Protein AF-A0A954RVG2-F1 (afdb_monomer_lite)

Foldseek 3Di:
DCVVVVVVLLVVCPPDLLSLLVLLQVCLDPVNVVVNQVNLQSSLVRLVVDDPVSPPPVSCNLVSLLSSLVSCCVVPVVVLVPDPSSVVSSVSSLVSSVVVVPPSSVVVVVVNVVVD

pLDDT: mean 91.04, std 8.89, range [55.44, 98.31]

Structure (mmCIF, N/CA/C/O backbone):
data_AF-A0A954RVG2-F1
#
_entry.id   AF-A0A954RVG2-F1
#
loop_
_atom_site.group_PDB
_atom_site.id
_atom_site.type_symbol
_atom_site.label_atom_id
_atom_site.label_alt_id
_atom_site.label_comp_id
_atom_site.label_asym_id
_atom_site.label_entity_id
_atom_site.label_seq_id
_atom_site.pdbx_PDB_ins_code
_atom_site.Cartn_x
_atom_site.Cartn_y
_atom_site.Cartn_z
_atom_site.occupancy
_atom_site.B_iso_or_equiv
_atom_site.auth_seq_id
_atom_site.auth_comp_id
_atom_site.auth_asym_id
_atom_site.auth_atom_id
_atom_site.pdbx_PDB_model_num
ATOM 1 N N . ALA A 1 1 ? -14.070 16.514 -12.287 1.00 55.44 1 ALA A N 1
ATOM 2 C CA . ALA A 1 1 ? -14.332 15.166 -12.820 1.00 55.44 1 ALA A CA 1
ATOM 3 C C . ALA A 1 1 ? -13.028 14.671 -13.426 1.00 55.44 1 ALA A C 1
ATOM 5 O O . ALA A 1 1 ? -12.499 15.367 -14.277 1.00 55.44 1 ALA A O 1
ATOM 6 N N . MET A 1 2 ? -12.475 13.592 -12.869 1.00 57.03 2 MET A N 1
ATOM 7 C CA . MET A 1 2 ? -11.213 12.937 -13.271 1.00 57.03 2 MET A CA 1
ATOM 8 C C . MET A 1 2 ? -11.350 11.402 -13.274 1.00 57.03 2 MET A C 1
ATOM 10 O O . MET A 1 2 ? -10.384 10.676 -13.483 1.00 57.03 2 MET A O 1
ATOM 14 N N . LYS A 1 3 ? -12.536 10.888 -12.926 1.00 63.22 3 LYS A N 1
ATOM 15 C CA . LYS A 1 3 ? -12.742 9.472 -12.618 1.00 63.22 3 LYS A CA 1
ATOM 16 C C . LYS A 1 3 ? -12.713 8.577 -13.869 1.00 63.22 3 LYS A C 1
ATOM 18 O O . LYS A 1 3 ? -12.036 7.556 -13.810 1.00 63.22 3 LYS A O 1
ATOM 23 N N . PRO A 1 4 ? -13.355 8.945 -14.995 1.00 70.56 4 PRO A N 1
ATOM 24 C CA . PRO A 1 4 ? -13.220 8.185 -16.238 1.00 70.56 4 PRO A CA 1
ATOM 25 C C . PRO A 1 4 ? -11.771 8.121 -16.732 1.00 70.56 4 PRO A C 1
ATOM 27 O O . PRO A 1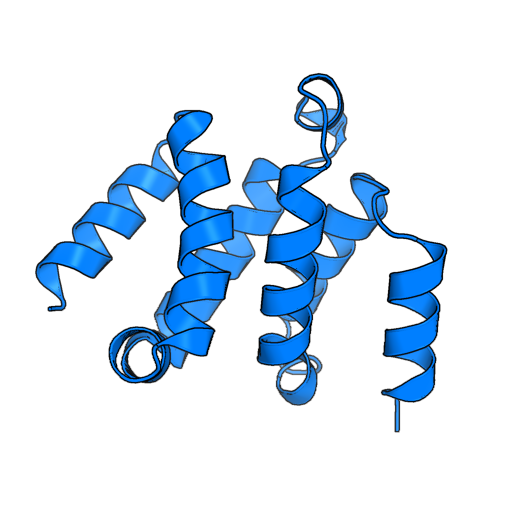 4 ? -11.282 7.049 -17.070 1.00 70.56 4 PRO A O 1
ATOM 30 N N . GLU A 1 5 ? -11.060 9.248 -16.685 1.00 70.06 5 GLU A N 1
ATOM 31 C CA . GLU A 1 5 ? -9.663 9.346 -17.110 1.00 70.06 5 GLU A CA 1
ATOM 32 C C . GLU A 1 5 ? -8.742 8.515 -16.203 1.00 70.06 5 GLU A C 1
ATOM 34 O O . GLU A 1 5 ? -7.792 7.891 -16.665 1.00 70.06 5 GLU A O 1
ATOM 39 N N . PHE A 1 6 ? -9.052 8.457 -14.907 1.00 69.25 6 PHE A N 1
ATOM 40 C CA . PHE A 1 6 ? -8.358 7.631 -13.920 1.00 69.25 6 PHE A CA 1
ATOM 41 C C . PHE A 1 6 ? -8.550 6.125 -14.167 1.00 69.25 6 PHE A C 1
ATOM 43 O O . PHE A 1 6 ? -7.588 5.352 -14.134 1.00 69.25 6 PH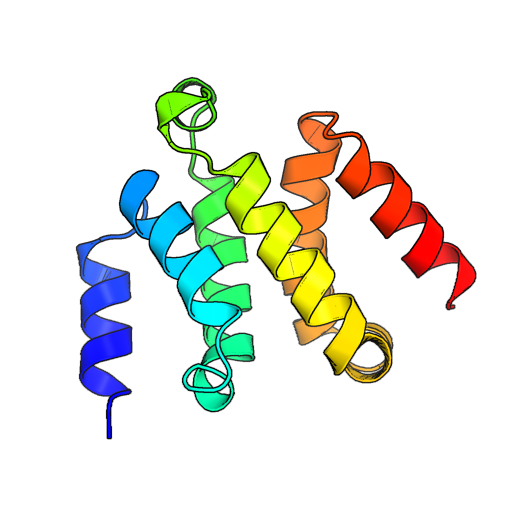E A O 1
ATOM 50 N N . GLU A 1 7 ? -9.780 5.689 -14.440 1.00 72.19 7 GLU A N 1
ATOM 51 C CA . GLU A 1 7 ? -10.078 4.287 -14.752 1.00 72.19 7 GLU A CA 1
ATOM 52 C C . GLU A 1 7 ? -9.452 3.848 -16.084 1.00 72.19 7 GLU A C 1
ATOM 54 O O . GLU A 1 7 ? -8.997 2.712 -16.211 1.00 72.19 7 GLU A O 1
ATOM 59 N N . GLU A 1 8 ? -9.417 4.730 -17.081 1.00 77.06 8 GLU A N 1
ATOM 60 C CA . GLU A 1 8 ? -8.816 4.453 -18.387 1.00 77.06 8 GLU A CA 1
ATOM 61 C C . GLU A 1 8 ? -7.285 4.394 -18.301 1.00 77.06 8 GLU A C 1
ATOM 63 O O . GLU A 1 8 ? -6.684 3.414 -18.742 1.00 77.06 8 GLU A O 1
ATOM 68 N N . TRP A 1 9 ? -6.663 5.344 -17.596 1.00 78.94 9 TRP A N 1
ATOM 69 C CA . TRP A 1 9 ? -5.220 5.345 -17.349 1.00 78.94 9 TRP A CA 1
ATOM 70 C C . TRP A 1 9 ? -4.762 4.077 -16.612 1.00 78.94 9 TRP A C 1
ATOM 72 O O . TRP A 1 9 ? -3.811 3.411 -17.016 1.00 78.94 9 TRP A O 1
ATOM 82 N N . THR A 1 10 ? -5.466 3.671 -15.551 1.00 75.75 10 THR A N 1
ATOM 83 C CA . THR A 1 10 ? -5.093 2.453 -14.806 1.00 75.75 10 THR A CA 1
ATOM 84 C C . THR A 1 10 ? -5.273 1.168 -15.617 1.00 75.75 10 THR A C 1
ATOM 86 O O . THR A 1 10 ? -4.579 0.190 -15.343 1.00 75.75 10 THR A O 1
ATOM 89 N N . LYS A 1 11 ? -6.171 1.136 -16.611 1.00 77.25 11 LYS A N 1
ATOM 90 C CA . LYS A 1 11 ? -6.299 0.002 -17.544 1.00 77.25 11 LYS A CA 1
ATOM 91 C C . LYS A 1 11 ? -5.163 -0.041 -18.559 1.00 77.25 11 LYS A C 1
ATOM 93 O O . LYS A 1 11 ? -4.726 -1.129 -18.911 1.00 77.25 11 LYS A O 1
ATOM 98 N N . GLU A 1 12 ? -4.721 1.117 -19.033 1.00 80.62 12 GLU A N 1
ATOM 99 C CA . GLU A 1 12 ? -3.699 1.219 -20.074 1.00 80.62 12 GLU A CA 1
ATOM 100 C C . GLU A 1 12 ? -2.291 0.931 -19.540 1.00 80.62 12 GLU A C 1
ATOM 102 O O . GLU A 1 12 ? -1.508 0.242 -20.192 1.00 80.62 12 GLU A O 1
ATOM 107 N N . PHE A 1 13 ? -1.967 1.422 -18.340 1.00 82.94 13 PHE A N 1
ATOM 108 C CA . PHE A 1 13 ? -0.588 1.425 -17.846 1.00 82.94 13 PHE A CA 1
ATOM 109 C C . PHE A 1 13 ? -0.275 0.345 -16.808 1.00 82.94 13 PHE A C 1
ATOM 111 O O . PHE A 1 13 ? 0.893 0.167 -16.461 1.00 82.94 13 PHE A O 1
ATOM 118 N N . PHE A 1 14 ? -1.258 -0.396 -16.293 1.00 84.50 14 PHE A N 1
ATOM 119 C CA . PHE A 1 14 ? -0.986 -1.505 -15.374 1.00 84.50 14 PHE A CA 1
ATOM 120 C C . PHE A 1 14 ? -0.920 -2.858 -16.093 1.00 84.50 14 PHE A C 1
ATOM 122 O O . PHE A 1 14 ? -1.730 -3.110 -16.982 1.00 84.50 14 PHE A O 1
ATOM 129 N N . PRO A 1 15 ? -0.016 -3.766 -15.676 1.00 81.94 15 PRO A N 1
ATOM 130 C CA . PRO A 1 15 ? 0.926 -3.657 -14.555 1.00 81.94 15 PRO A CA 1
ATOM 131 C C . PRO A 1 15 ? 2.339 -3.208 -14.995 1.00 81.94 15 PRO A C 1
ATOM 133 O O . PRO A 1 15 ? 3.283 -3.989 -14.940 1.00 81.94 15 PRO A O 1
ATOM 136 N N . HIS A 1 16 ? 2.536 -1.951 -15.412 1.00 89.44 16 HIS A N 1
ATOM 137 C CA . HIS A 1 16 ? 3.885 -1.404 -15.606 1.00 89.44 16 HIS A CA 1
ATOM 138 C C . HIS A 1 16 ? 4.460 -0.898 -14.266 1.00 89.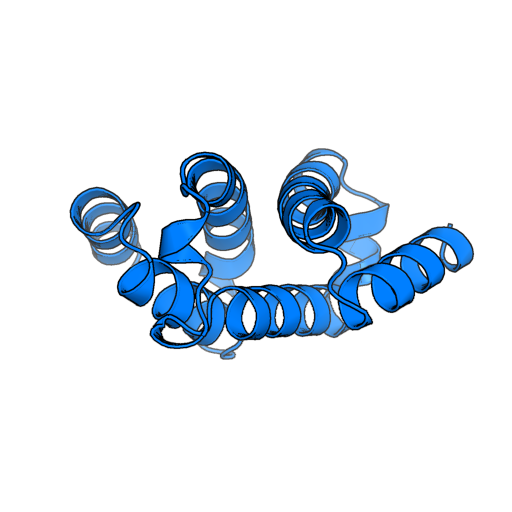44 16 HIS A C 1
ATOM 140 O O . HIS A 1 16 ? 3.785 -0.126 -13.571 1.00 89.44 16 HIS A O 1
ATOM 146 N N . PRO A 1 17 ? 5.695 -1.273 -13.880 1.00 88.94 17 PRO A N 1
ATOM 147 C CA . PRO A 1 17 ? 6.266 -0.935 -12.572 1.00 88.94 17 PRO A CA 1
ATOM 148 C C . PRO A 1 17 ? 6.456 0.576 -12.368 1.00 88.94 17 PRO A C 1
ATOM 150 O O . PRO A 1 17 ? 6.024 1.091 -11.342 1.00 88.94 17 PRO A O 1
ATOM 153 N N . ASP A 1 18 ? 6.984 1.314 -13.355 1.00 89.50 18 ASP A N 1
ATOM 154 C CA . ASP A 1 18 ? 7.112 2.783 -13.259 1.00 89.50 18 ASP A CA 1
ATOM 155 C C . ASP A 1 18 ? 5.764 3.473 -13.039 1.00 89.50 18 ASP A C 1
ATOM 157 O O . ASP A 1 18 ? 5.625 4.331 -12.166 1.00 89.50 18 ASP A O 1
ATOM 161 N N . ALA A 1 19 ? 4.752 3.083 -13.822 1.00 90.69 19 ALA A N 1
ATOM 162 C CA . ALA A 1 19 ? 3.414 3.646 -13.712 1.00 90.69 19 ALA A CA 1
ATOM 163 C C . ALA A 1 19 ? 2.822 3.344 -12.333 1.00 90.69 19 ALA A C 1
ATOM 165 O O . ALA A 1 19 ? 2.229 4.212 -11.701 1.00 90.69 19 ALA A O 1
ATOM 166 N N . THR A 1 20 ? 3.047 2.133 -11.832 1.00 92.81 20 THR A N 1
ATOM 167 C CA . THR A 1 20 ? 2.580 1.702 -10.515 1.00 92.81 20 THR A CA 1
ATOM 168 C C . THR A 1 20 ? 3.246 2.486 -9.385 1.00 92.81 20 THR A C 1
ATOM 170 O O . THR A 1 20 ? 2.552 2.969 -8.489 1.00 92.81 20 THR A O 1
ATOM 173 N N . SER A 1 21 ? 4.562 2.701 -9.451 1.00 94.06 21 SER A N 1
ATOM 174 C CA . SER A 1 21 ? 5.295 3.544 -8.499 1.00 94.06 21 SER A CA 1
ATOM 175 C C . SER A 1 21 ? 4.815 4.994 -8.517 1.00 94.06 21 SER A C 1
ATOM 177 O O . SER A 1 21 ? 4.543 5.577 -7.462 1.00 94.06 21 SER A O 1
ATOM 179 N N . ALA A 1 22 ? 4.674 5.580 -9.709 1.00 93.12 22 ALA A N 1
ATOM 180 C CA . ALA A 1 22 ? 4.185 6.945 -9.874 1.00 93.12 22 ALA A CA 1
ATOM 181 C C . ALA A 1 22 ? 2.763 7.095 -9.319 1.00 93.12 22 ALA A C 1
ATOM 183 O O . ALA A 1 22 ? 2.471 8.045 -8.589 1.00 93.12 22 ALA A O 1
ATOM 184 N N . PHE A 1 23 ? 1.900 6.120 -9.597 1.00 94.00 23 PHE A N 1
ATOM 185 C CA . PHE A 1 23 ? 0.530 6.093 -9.111 1.00 94.00 23 PHE A CA 1
ATOM 186 C C . PHE A 1 23 ? 0.452 5.963 -7.587 1.00 94.00 23 PHE A C 1
ATOM 188 O O . PHE A 1 23 ? -0.251 6.739 -6.942 1.00 94.00 23 PHE A O 1
ATOM 195 N N . ALA A 1 24 ? 1.225 5.055 -6.985 1.00 96.31 24 ALA A N 1
ATOM 196 C CA . ALA A 1 24 ? 1.294 4.927 -5.531 1.00 96.31 24 ALA A CA 1
ATOM 197 C C . ALA A 1 24 ? 1.744 6.239 -4.864 1.00 96.31 24 ALA A C 1
ATOM 199 O O . ALA A 1 24 ? 1.179 6.642 -3.848 1.00 96.31 24 ALA A O 1
ATOM 200 N N . CYS A 1 25 ? 2.697 6.956 -5.470 1.00 95.44 25 CYS A N 1
ATOM 201 C CA . CYS A 1 25 ? 3.100 8.283 -5.005 1.00 95.44 25 CYS A CA 1
ATOM 202 C C . CYS A 1 25 ? 1.981 9.322 -5.158 1.00 95.44 25 CYS A C 1
ATOM 204 O O . CYS A 1 25 ? 1.736 10.084 -4.221 1.00 95.44 25 CYS A O 1
ATOM 206 N N . PHE A 1 26 ? 1.292 9.350 -6.302 1.00 94.25 26 PHE A N 1
ATOM 207 C CA . PHE A 1 26 ? 0.171 10.257 -6.562 1.00 94.25 26 PHE A CA 1
ATOM 208 C C . PHE A 1 26 ? -0.944 10.118 -5.515 1.00 94.25 26 PHE A C 1
ATOM 210 O O . PHE A 1 26 ? -1.441 11.127 -5.017 1.00 94.25 26 PHE A O 1
ATOM 217 N N . LEU A 1 27 ? -1.274 8.891 -5.101 1.00 95.94 27 LEU A N 1
ATOM 218 C CA . LEU A 1 27 ? -2.306 8.635 -4.087 1.00 95.94 27 LEU A CA 1
ATOM 219 C C . LEU A 1 27 ? -1.994 9.234 -2.702 1.00 95.94 27 LEU A C 1
ATOM 221 O O . LEU A 1 27 ? -2.890 9.335 -1.869 1.00 95.94 27 LEU A O 1
ATOM 225 N N . THR A 1 28 ? -0.751 9.656 -2.443 1.00 96.69 28 THR A N 1
ATOM 226 C CA . THR A 1 28 ? -0.374 10.333 -1.185 1.00 96.69 28 THR A CA 1
ATOM 227 C C . THR A 1 28 ? -0.653 11.838 -1.181 1.00 96.69 28 THR A C 1
ATOM 229 O O . THR A 1 28 ? -0.491 12.492 -0.149 1.00 96.69 28 THR A O 1
ATOM 232 N N . TYR A 1 29 ? -1.069 12.414 -2.313 1.00 94.81 29 TYR A N 1
ATOM 233 C CA . TYR A 1 29 ? -1.383 13.838 -2.410 1.00 94.81 29 TYR A CA 1
ATOM 234 C C . TYR A 1 29 ? -2.835 14.125 -2.002 1.00 94.81 29 TYR A C 1
ATOM 236 O O . TYR A 1 29 ? -3.729 13.349 -2.337 1.00 94.81 29 TYR A O 1
ATOM 244 N N . PRO A 1 30 ? -3.119 15.283 -1.368 1.00 90.50 30 PRO A N 1
ATOM 245 C CA . PRO A 1 30 ? -4.481 15.653 -0.968 1.00 90.50 30 PRO A CA 1
ATOM 246 C C . PRO A 1 30 ? -5.498 15.645 -2.116 1.00 90.50 30 PRO A C 1
ATOM 248 O O . PRO A 1 30 ? -6.660 15.312 -1.911 1.00 90.50 30 PRO A O 1
ATOM 251 N N . SER A 1 31 ? -5.063 15.968 -3.337 1.00 90.19 31 SER A N 1
ATOM 252 C CA . SER A 1 31 ? -5.910 15.950 -4.536 1.00 90.19 31 SER A CA 1
ATOM 253 C C . SER A 1 31 ? -6.391 14.551 -4.934 1.00 90.19 31 SER A C 1
ATOM 255 O O . SER A 1 31 ? -7.316 14.439 -5.729 1.00 90.19 31 SER A O 1
ATOM 257 N N . ALA A 1 32 ? -5.770 13.491 -4.413 1.00 91.00 32 ALA A N 1
ATOM 258 C CA . ALA A 1 32 ? -6.111 12.105 -4.710 1.00 91.00 32 ALA A CA 1
ATOM 259 C C . ALA A 1 32 ? -7.011 11.459 -3.639 1.00 91.00 32 ALA A C 1
ATOM 261 O O . ALA A 1 32 ? -7.251 10.254 -3.699 1.00 91.00 32 ALA A O 1
ATOM 262 N N . VAL A 1 33 ? -7.517 12.229 -2.664 1.00 90.88 33 VAL A N 1
ATOM 263 C CA . VAL A 1 33 ? -8.281 11.696 -1.520 1.00 90.88 33 VAL A CA 1
ATOM 264 C C . VAL A 1 33 ? -9.475 10.836 -1.948 1.00 90.88 33 VAL A C 1
ATOM 266 O O . VAL A 1 33 ? -9.656 9.736 -1.424 1.00 90.88 33 VAL A O 1
ATOM 269 N N . ASP A 1 34 ? -10.212 11.275 -2.970 1.00 90.69 34 ASP A N 1
ATOM 270 C CA . ASP A 1 34 ? -11.389 10.571 -3.496 1.00 90.69 34 ASP A CA 1
ATOM 271 C C . ASP A 1 34 ? -11.028 9.268 -4.229 1.00 90.69 34 ASP A C 1
ATOM 273 O O . ASP A 1 34 ? -11.871 8.391 -4.409 1.00 90.69 34 ASP A O 1
ATOM 277 N N . HIS A 1 35 ? -9.762 9.117 -4.623 1.00 91.81 35 HIS A N 1
ATOM 278 C CA . HIS A 1 35 ? -9.243 7.977 -5.374 1.00 91.81 35 HIS A CA 1
ATOM 279 C C . HIS A 1 35 ? -8.467 6.984 -4.506 1.00 91.81 35 HIS A C 1
ATOM 281 O O . HIS A 1 35 ? -8.144 5.892 -4.967 1.00 91.81 35 HIS A O 1
ATOM 287 N N . LEU A 1 36 ? -8.170 7.323 -3.248 1.00 95.25 36 LEU A N 1
ATOM 288 C CA . LEU A 1 36 ? -7.268 6.539 -2.407 1.00 95.25 36 LEU A CA 1
ATOM 289 C C . LEU A 1 36 ? -7.754 5.099 -2.189 1.00 95.25 36 LEU A C 1
ATOM 291 O O . LEU A 1 36 ? -6.966 4.164 -2.305 1.00 95.25 36 LEU A O 1
ATOM 295 N N . ARG A 1 37 ? -9.048 4.895 -1.903 1.00 95.69 37 ARG A N 1
ATOM 296 C CA . ARG A 1 37 ? -9.585 3.543 -1.647 1.00 95.69 37 ARG A CA 1
ATOM 297 C C . ARG A 1 37 ? -9.514 2.654 -2.883 1.00 95.69 37 ARG A C 1
ATOM 299 O O . ARG A 1 37 ? -9.011 1.537 -2.802 1.00 95.69 37 ARG A O 1
ATOM 306 N N . GLU A 1 38 ? -10.006 3.169 -4.002 1.00 94.12 38 GLU A N 1
ATOM 307 C CA . GLU A 1 38 ? -10.014 2.470 -5.287 1.00 94.12 38 GLU A CA 1
ATOM 308 C C . GLU A 1 38 ? -8.583 2.212 -5.776 1.00 94.12 38 GLU A C 1
ATOM 310 O O . GLU A 1 38 ? -8.245 1.104 -6.186 1.00 94.12 38 GLU A O 1
ATOM 315 N N . GLY A 1 39 ? -7.701 3.200 -5.627 1.00 94.25 39 GLY A N 1
ATOM 316 C CA . GLY A 1 39 ? -6.292 3.088 -5.976 1.00 94.25 39 GLY A CA 1
ATOM 317 C C . GLY A 1 39 ? -5.554 2.028 -5.156 1.00 94.25 39 GLY A C 1
ATOM 318 O O . GLY A 1 39 ? -4.835 1.218 -5.732 1.00 94.25 39 GLY A O 1
ATOM 319 N N . VAL A 1 40 ? -5.762 1.964 -3.835 1.00 96.75 40 VAL A N 1
ATOM 320 C CA . VAL A 1 40 ? -5.167 0.917 -2.978 1.00 96.75 40 VAL A CA 1
ATOM 321 C C . VAL A 1 40 ? -5.689 -0.473 -3.350 1.00 96.75 40 VAL A C 1
ATOM 323 O O . VAL A 1 40 ? -4.912 -1.426 -3.376 1.00 96.75 40 VAL A O 1
ATOM 326 N N . GLN A 1 41 ? -6.977 -0.608 -3.678 1.00 95.69 41 GLN A N 1
ATOM 327 C CA . GLN A 1 41 ? -7.529 -1.874 -4.173 1.00 95.69 41 GLN A CA 1
ATOM 328 C C . GLN A 1 41 ? -6.862 -2.295 -5.483 1.00 95.69 41 GLN A C 1
ATOM 330 O O . GLN A 1 41 ? -6.379 -3.421 -5.585 1.00 95.69 41 GLN A O 1
ATOM 335 N N . LYS A 1 42 ? -6.752 -1.374 -6.444 1.00 93.44 42 LYS A N 1
ATOM 336 C CA . LYS A 1 42 ? -6.108 -1.646 -7.729 1.00 93.44 42 LYS A CA 1
ATOM 337 C C . LYS A 1 42 ? -4.639 -2.025 -7.562 1.00 93.44 42 LYS A C 1
ATOM 339 O O . LYS A 1 42 ? -4.180 -2.985 -8.173 1.00 93.44 42 LYS A O 1
ATOM 344 N N . LEU A 1 43 ? -3.918 -1.311 -6.699 1.00 95.38 43 LEU A N 1
ATOM 345 C CA . LEU A 1 43 ? -2.526 -1.605 -6.370 1.00 95.38 43 LEU A CA 1
ATOM 346 C C . LEU A 1 43 ? -2.372 -3.007 -5.775 1.00 95.38 43 LEU A C 1
ATOM 348 O O . LEU A 1 43 ? -1.505 -3.751 -6.215 1.00 95.38 43 LEU A O 1
ATOM 352 N N . ALA A 1 44 ? -3.250 -3.406 -4.854 1.00 95.50 44 ALA A N 1
ATOM 353 C CA . ALA A 1 44 ? -3.231 -4.747 -4.276 1.00 95.50 44 ALA A CA 1
ATOM 354 C C . ALA A 1 44 ? -3.430 -5.865 -5.319 1.00 95.50 44 ALA A C 1
ATOM 356 O O . ALA A 1 44 ? -2.870 -6.951 -5.169 1.00 95.50 44 ALA A O 1
ATOM 357 N N . GLU A 1 45 ? -4.217 -5.618 -6.370 1.00 92.44 45 GLU A N 1
ATOM 358 C CA . GLU A 1 45 ? -4.407 -6.568 -7.473 1.00 92.44 45 GLU A CA 1
ATOM 359 C C . GLU A 1 45 ? -3.148 -6.696 -8.340 1.00 92.44 45 GLU A C 1
ATOM 361 O O . GLU A 1 45 ? -2.753 -7.806 -8.708 1.00 92.44 45 GLU A O 1
ATOM 366 N N . VAL A 1 46 ? -2.507 -5.572 -8.670 1.00 91.88 46 VAL A N 1
ATOM 367 C CA . VAL A 1 46 ? -1.392 -5.544 -9.630 1.00 91.88 46 VAL A CA 1
ATOM 368 C C . VAL A 1 46 ? -0.047 -5.886 -9.001 1.00 91.88 46 VAL A C 1
ATOM 370 O O . VAL A 1 46 ? 0.782 -6.488 -9.675 1.00 91.88 46 VAL A O 1
ATOM 373 N N . THR A 1 47 ? 0.177 -5.600 -7.711 1.00 89.94 47 THR A N 1
ATOM 374 C CA . THR A 1 47 ? 1.463 -5.909 -7.053 1.00 89.94 47 THR A CA 1
ATOM 375 C C . THR A 1 47 ? 1.774 -7.400 -7.040 1.00 89.94 47 THR A C 1
ATOM 377 O O . THR A 1 47 ? 2.939 -7.783 -7.061 1.00 89.94 47 THR A O 1
ATOM 380 N N . SER A 1 48 ? 0.740 -8.245 -7.048 1.00 85.19 48 SER A N 1
ATOM 381 C CA . SER A 1 48 ? 0.881 -9.703 -7.129 1.00 85.19 48 SER A CA 1
ATOM 382 C C . SER A 1 48 ? 1.336 -10.218 -8.502 1.00 85.19 48 SER A C 1
ATOM 384 O O . SER A 1 48 ? 1.740 -11.372 -8.611 1.00 85.19 48 SER A O 1
ATOM 386 N N . GLN A 1 49 ? 1.275 -9.380 -9.540 1.00 89.69 49 GLN A N 1
ATOM 387 C CA . GLN A 1 49 ? 1.607 -9.741 -10.922 1.00 89.69 49 GLN A CA 1
ATOM 388 C C . GLN A 1 49 ? 3.062 -9.413 -11.279 1.00 89.69 49 GLN A C 1
ATOM 390 O O . GLN A 1 49 ? 3.544 -9.820 -12.333 1.00 89.69 49 GLN A O 1
ATOM 395 N N . PHE A 1 50 ? 3.773 -8.680 -10.419 1.00 90.56 50 PHE A N 1
ATOM 396 C CA . PHE A 1 50 ? 5.163 -8.322 -10.662 1.00 90.56 50 PHE A CA 1
ATOM 397 C C . PHE A 1 50 ? 6.114 -9.486 -10.409 1.00 90.56 50 PHE A C 1
ATOM 399 O O . PHE A 1 50 ? 6.203 -10.014 -9.303 1.00 90.56 50 PHE A O 1
ATOM 406 N N . GLU A 1 51 ? 6.911 -9.801 -11.422 1.00 90.56 51 GLU A N 1
ATOM 407 C CA . GLU A 1 51 ? 8.101 -10.644 -11.295 1.00 90.56 51 GLU A CA 1
ATOM 408 C C . GLU A 1 51 ? 9.231 -9.929 -10.536 1.00 90.56 51 GLU A C 1
ATOM 410 O O . GLU A 1 51 ? 9.308 -8.699 -10.538 1.00 90.56 51 GLU A O 1
ATOM 415 N N . ASP A 1 52 ? 10.170 -10.688 -9.965 1.00 89.44 52 ASP A N 1
ATOM 416 C CA . ASP A 1 52 ? 11.267 -10.172 -9.129 1.00 89.44 52 ASP A CA 1
ATOM 417 C C . ASP A 1 52 ? 12.093 -9.047 -9.766 1.00 89.44 52 ASP A C 1
ATOM 419 O O . ASP A 1 52 ? 12.567 -8.150 -9.067 1.00 89.44 52 ASP A O 1
ATOM 423 N N . TRP A 1 53 ? 12.281 -9.063 -11.089 1.00 88.00 53 TRP A N 1
ATOM 424 C CA . TRP A 1 53 ? 13.075 -8.041 -11.772 1.00 88.00 53 TRP A CA 1
ATOM 425 C C . TRP A 1 53 ? 12.407 -6.660 -11.773 1.00 88.00 53 TRP A C 1
ATOM 427 O O . TRP A 1 53 ? 13.126 -5.660 -11.785 1.00 88.00 53 TRP A O 1
ATOM 437 N N . HIS A 1 54 ? 11.073 -6.593 -11.697 1.00 90.25 54 HIS A N 1
ATOM 438 C CA . HIS A 1 54 ? 10.325 -5.337 -11.589 1.00 90.25 54 HIS A CA 1
ATOM 439 C C . HIS A 1 54 ? 10.559 -4.633 -10.252 1.00 90.25 54 HIS A C 1
ATOM 441 O O . HIS A 1 54 ? 10.338 -3.435 -10.131 1.00 90.25 54 HIS A O 1
ATOM 447 N N . TRP A 1 55 ? 11.004 -5.363 -9.236 1.00 89.88 55 TRP A N 1
ATOM 448 C CA . TRP A 1 55 ? 11.237 -4.819 -7.904 1.00 89.88 55 TRP A CA 1
ATOM 449 C C . TRP A 1 55 ? 12.659 -4.312 -7.684 1.00 89.88 55 TRP A C 1
ATOM 451 O O . TRP A 1 55 ? 12.983 -3.841 -6.598 1.00 89.88 55 TRP A O 1
ATOM 461 N N . ARG A 1 56 ? 13.525 -4.421 -8.693 1.00 85.12 56 ARG A N 1
ATOM 462 C CA . ARG A 1 56 ? 14.874 -3.861 -8.628 1.00 85.12 56 ARG A CA 1
ATOM 463 C C . ARG A 1 56 ? 14.801 -2.335 -8.522 1.00 85.12 56 ARG A C 1
ATOM 465 O O . ARG A 1 56 ? 13.895 -1.705 -9.067 1.00 85.12 56 ARG A O 1
ATOM 472 N N . ASP A 1 57 ? 15.809 -1.754 -7.878 1.00 75.00 57 ASP A N 1
ATOM 473 C CA . ASP A 1 57 ? 15.827 -0.365 -7.394 1.00 75.00 57 ASP A CA 1
ATOM 474 C C . ASP A 1 57 ? 15.426 0.708 -8.416 1.00 75.00 57 ASP A C 1
ATOM 476 O O . ASP A 1 57 ? 14.882 1.745 -8.047 1.00 75.00 57 ASP A O 1
ATOM 480 N N . PHE A 1 58 ? 15.645 0.468 -9.708 1.00 79.56 58 PHE A N 1
ATOM 481 C CA . PHE A 1 58 ? 15.372 1.451 -10.753 1.00 79.56 58 PHE A CA 1
ATOM 482 C C . PHE A 1 58 ? 13.895 1.857 -10.870 1.00 79.56 58 PHE A C 1
ATOM 484 O O . PHE A 1 58 ? 13.619 2.977 -11.292 1.00 79.56 58 PHE A O 1
ATOM 491 N N . TYR A 1 59 ? 12.963 1.005 -10.433 1.00 80.81 59 TYR A N 1
ATOM 492 C CA . TYR A 1 59 ? 11.530 1.303 -10.456 1.00 80.81 59 TYR A CA 1
ATOM 493 C C . TYR A 1 59 ? 10.987 1.907 -9.154 1.00 80.81 59 TYR A C 1
ATOM 495 O O . TYR A 1 59 ? 9.850 2.372 -9.129 1.00 80.81 59 TYR A O 1
ATOM 503 N N . ASN A 1 60 ? 11.760 1.914 -8.061 1.00 88.00 60 ASN A N 1
ATOM 504 C CA . ASN A 1 60 ? 11.358 2.454 -6.751 1.00 88.00 60 ASN A CA 1
ATOM 505 C C . ASN A 1 60 ? 10.018 1.918 -6.184 1.00 88.00 60 ASN A C 1
ATOM 507 O O . ASN A 1 60 ? 9.382 2.596 -5.370 1.00 88.00 60 ASN A O 1
ATOM 511 N N . LEU A 1 61 ? 9.583 0.712 -6.577 1.00 92.69 61 LEU A N 1
ATOM 512 C CA . LEU A 1 61 ? 8.289 0.139 -6.166 1.00 92.69 61 LEU A CA 1
ATOM 513 C C . LEU A 1 61 ? 8.162 -0.001 -4.647 1.00 92.69 61 LEU A C 1
ATOM 515 O O . LEU A 1 61 ? 7.163 0.422 -4.068 1.00 92.69 61 LEU A O 1
ATOM 519 N N . GLU A 1 62 ? 9.180 -0.565 -3.992 1.00 94.44 62 GLU A N 1
ATOM 520 C CA . GLU A 1 62 ? 9.161 -0.794 -2.542 1.00 94.44 62 GLU A CA 1
ATOM 521 C C . GLU A 1 62 ? 9.007 0.523 -1.777 1.00 94.44 62 GLU A C 1
ATOM 523 O O . GLU A 1 62 ? 8.162 0.641 -0.887 1.00 94.44 62 GLU A O 1
ATOM 528 N N . TYR A 1 63 ? 9.764 1.543 -2.189 1.00 94.44 63 TYR A N 1
ATOM 529 C CA . TYR A 1 63 ? 9.687 2.880 -1.615 1.00 94.44 63 TYR A CA 1
ATOM 530 C C . TYR A 1 63 ? 8.302 3.508 -1.818 1.00 94.44 63 TYR A C 1
ATOM 532 O O . TYR A 1 63 ? 7.698 3.993 -0.858 1.00 94.44 63 TYR A O 1
ATOM 540 N N . ALA A 1 64 ? 7.781 3.490 -3.048 1.00 96.25 64 ALA A N 1
ATOM 541 C CA . ALA A 1 64 ? 6.505 4.116 -3.379 1.00 96.25 64 ALA A CA 1
ATOM 542 C C . ALA A 1 64 ? 5.330 3.459 -2.636 1.00 96.25 64 ALA A C 1
ATOM 544 O O . ALA A 1 64 ? 4.485 4.156 -2.066 1.00 96.25 64 ALA A O 1
ATOM 54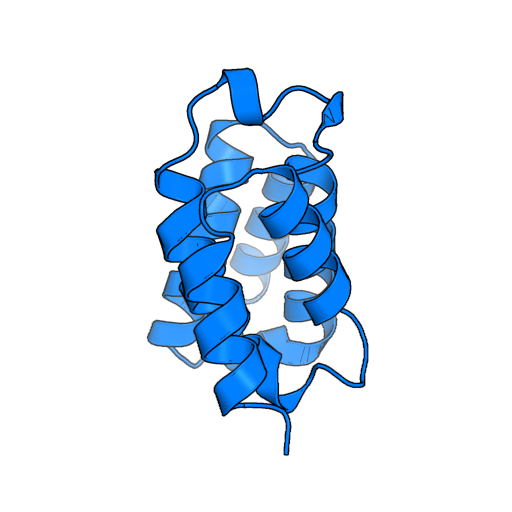5 N N . LEU A 1 65 ? 5.305 2.125 -2.579 1.00 97.00 65 LEU A N 1
ATOM 546 C CA . LEU A 1 65 ? 4.266 1.373 -1.877 1.00 97.00 65 LEU A CA 1
ATOM 547 C C . LEU A 1 65 ? 4.369 1.543 -0.359 1.00 97.00 65 LEU A C 1
ATOM 549 O O . LEU A 1 65 ? 3.347 1.779 0.285 1.00 97.00 65 LEU A O 1
ATOM 553 N N . MET A 1 66 ? 5.573 1.514 0.229 1.00 97.31 66 MET A N 1
ATOM 554 C CA . MET A 1 66 ? 5.716 1.795 1.664 1.00 97.31 66 MET A CA 1
ATOM 555 C C . MET A 1 66 ? 5.297 3.219 2.019 1.00 97.31 66 MET A C 1
ATOM 557 O O . MET A 1 66 ? 4.636 3.420 3.039 1.00 97.31 66 MET A O 1
ATOM 561 N N . LYS A 1 67 ? 5.635 4.207 1.182 1.00 97.44 67 LYS A N 1
ATOM 562 C CA . LYS A 1 67 ? 5.197 5.593 1.377 1.00 97.44 67 LYS A CA 1
ATOM 563 C C . LYS A 1 67 ? 3.670 5.693 1.379 1.00 97.44 67 LYS A C 1
ATOM 565 O O . LYS A 1 67 ? 3.111 6.344 2.262 1.00 97.44 67 LYS A O 1
ATOM 570 N N . LEU A 1 68 ? 3.003 5.017 0.442 1.00 98.31 68 LEU A N 1
ATOM 571 C CA . LEU A 1 68 ? 1.544 4.950 0.386 1.00 98.31 68 LEU A CA 1
ATOM 572 C C . LEU A 1 68 ? 0.946 4.299 1.638 1.00 98.31 68 LEU A C 1
ATOM 574 O O . LEU A 1 68 ? 0.055 4.882 2.250 1.00 98.31 68 LEU A O 1
ATOM 578 N N . LEU A 1 69 ? 1.438 3.126 2.047 1.00 98.25 69 LEU A N 1
ATOM 579 C CA . LEU A 1 69 ? 0.917 2.434 3.230 1.00 98.25 69 LEU A CA 1
ATOM 580 C C . LEU A 1 69 ? 1.142 3.237 4.515 1.00 98.25 69 LEU A C 1
ATOM 582 O O . LEU A 1 69 ? 0.254 3.297 5.364 1.00 98.25 69 LEU A O 1
ATOM 586 N N . GLY A 1 70 ? 2.300 3.885 4.651 1.00 98.00 70 GLY A N 1
ATOM 587 C CA . GLY A 1 70 ? 2.592 4.772 5.773 1.00 98.00 70 GLY A CA 1
ATOM 588 C C . GLY A 1 70 ? 1.633 5.961 5.829 1.00 98.00 70 GLY A C 1
ATOM 589 O O . GLY A 1 70 ? 1.056 6.234 6.884 1.00 98.00 70 GLY A O 1
ATOM 590 N N . TYR A 1 71 ? 1.414 6.620 4.687 1.00 98.00 71 TYR A N 1
ATOM 591 C CA . TYR A 1 71 ? 0.448 7.711 4.558 1.00 98.00 71 TYR A CA 1
ATOM 592 C C . TYR A 1 71 ? -0.972 7.251 4.901 1.00 98.00 71 TYR A C 1
ATOM 594 O O . TYR A 1 71 ? -1.660 7.891 5.700 1.00 98.00 71 TYR A O 1
ATOM 602 N N . ASP A 1 72 ? -1.410 6.127 4.335 1.00 97.81 72 ASP A N 1
ATOM 603 C CA . ASP A 1 72 ? -2.763 5.630 4.534 1.00 97.81 72 ASP A CA 1
ATOM 604 C C . ASP A 1 72 ? -3.004 5.219 5.993 1.00 97.81 72 ASP A C 1
ATOM 606 O O . ASP A 1 72 ? -3.994 5.610 6.608 1.00 97.81 72 ASP A O 1
ATOM 610 N N . TRP A 1 73 ? -2.044 4.523 6.604 1.00 97.69 73 TRP A N 1
ATOM 611 C CA . TRP A 1 73 ? -2.114 4.174 8.018 1.00 97.69 73 TRP A CA 1
ATOM 612 C C . TRP A 1 73 ? -2.179 5.410 8.920 1.00 97.69 73 TRP A C 1
ATOM 614 O O . TRP A 1 73 ? -2.999 5.468 9.838 1.00 97.69 73 TRP A O 1
ATOM 624 N N . GLN A 1 74 ? -1.343 6.418 8.661 1.00 96.75 74 GLN A N 1
ATOM 625 C CA . GLN A 1 74 ? -1.311 7.640 9.463 1.00 96.75 74 GLN A CA 1
ATOM 626 C C . GLN A 1 74 ? -2.652 8.384 9.448 1.00 96.75 74 GLN A C 1
ATOM 628 O O . GLN A 1 74 ? -3.060 8.901 10.486 1.00 96.75 74 GLN A O 1
ATOM 633 N N . ASN A 1 75 ? -3.333 8.425 8.302 1.00 96.38 75 ASN A N 1
ATOM 634 C CA . ASN A 1 75 ? -4.549 9.221 8.131 1.00 96.38 75 ASN A CA 1
ATOM 635 C C . ASN A 1 75 ? -5.844 8.411 8.318 1.00 96.38 75 ASN A C 1
ATOM 637 O O . ASN A 1 75 ? -6.865 8.981 8.686 1.00 96.38 75 ASN A O 1
ATOM 641 N N . ASN A 1 76 ? -5.817 7.092 8.092 1.00 96.62 76 ASN A N 1
ATOM 642 C CA . ASN A 1 76 ? -7.018 6.251 8.013 1.00 96.62 76 ASN A CA 1
ATOM 643 C C . ASN A 1 76 ? -6.914 4.934 8.806 1.00 96.62 76 ASN A C 1
ATOM 645 O O . ASN A 1 76 ? -7.699 4.017 8.562 1.00 96.62 76 ASN A O 1
ATOM 649 N N . SER A 1 77 ? -5.990 4.810 9.768 1.00 96.75 77 SER A N 1
ATOM 650 C CA . SER A 1 77 ? -5.830 3.595 10.598 1.00 96.75 77 SER A CA 1
ATOM 651 C C . SER A 1 77 ? -7.143 3.068 11.188 1.00 96.75 77 SER A C 1
ATOM 653 O O . SER A 1 77 ? -7.414 1.874 11.080 1.00 96.75 77 SER A O 1
ATOM 655 N N . SER A 1 78 ? -8.007 3.931 11.731 1.00 96.69 78 SER A N 1
ATOM 656 C CA . SER A 1 78 ? -9.315 3.522 12.271 1.00 96.69 78 SER A CA 1
ATOM 657 C C . SER A 1 78 ? -10.212 2.859 11.223 1.00 96.69 78 SER A C 1
ATOM 659 O O . SER A 1 78 ? -10.874 1.860 11.511 1.00 96.69 78 SER A O 1
ATOM 661 N N . LEU A 1 79 ? -10.220 3.377 9.991 1.00 96.75 79 LEU A N 1
ATOM 662 C CA . LEU A 1 79 ? -10.966 2.785 8.880 1.00 96.75 79 LEU A CA 1
ATOM 663 C C . LEU A 1 79 ? -10.347 1.445 8.463 1.00 96.75 79 LEU A C 1
ATOM 665 O O . LEU A 1 79 ? -11.062 0.463 8.300 1.00 96.75 79 LEU A O 1
ATOM 669 N N . ILE A 1 80 ? -9.017 1.378 8.362 1.00 97.44 80 ILE A N 1
ATOM 670 C CA . ILE A 1 80 ? -8.283 0.144 8.035 1.00 97.44 80 ILE A CA 1
ATOM 671 C C . ILE A 1 80 ? -8.550 -0.947 9.086 1.00 97.44 80 ILE A C 1
ATOM 673 O O . ILE A 1 80 ? -8.646 -2.130 8.762 1.00 97.44 80 ILE A O 1
ATOM 677 N N . LEU A 1 81 ? -8.680 -0.583 10.360 1.00 96.06 81 LEU A N 1
ATOM 678 C CA . LEU A 1 81 ? -8.965 -1.537 11.430 1.00 96.06 81 LEU A CA 1
ATOM 679 C C . LEU A 1 81 ? -10.437 -1.962 11.472 1.00 96.06 81 LEU A C 1
ATOM 681 O O . LEU A 1 81 ? -10.715 -3.122 11.772 1.00 96.06 81 LEU A O 1
ATOM 685 N N . SER A 1 82 ? -11.375 -1.073 11.146 1.00 96.69 82 SER A N 1
ATOM 686 C CA . SER A 1 82 ? -12.811 -1.370 11.234 1.00 96.69 82 SER A CA 1
ATOM 687 C C . SER A 1 82 ? -13.372 -2.055 9.984 1.00 96.69 82 SER A C 1
ATOM 689 O O . SER A 1 82 ? -14.179 -2.974 10.113 1.00 96.69 82 SER A O 1
ATOM 691 N N . ASP A 1 83 ? -12.907 -1.698 8.785 1.00 97.81 83 ASP A N 1
ATOM 692 C CA . ASP A 1 83 ? -13.433 -2.221 7.521 1.00 97.81 83 ASP A CA 1
ATOM 693 C C . ASP A 1 83 ? -12.596 -3.393 6.980 1.00 97.81 83 ASP A C 1
ATOM 695 O O . ASP A 1 83 ? -11.387 -3.293 6.756 1.00 97.81 83 ASP A O 1
ATOM 699 N N . ALA A 1 84 ? -13.245 -4.539 6.752 1.00 96.56 84 ALA A N 1
ATOM 700 C CA . ALA A 1 84 ? -12.571 -5.758 6.311 1.00 96.56 84 ALA A CA 1
ATOM 701 C C . ALA A 1 84 ? -12.040 -5.686 4.869 1.00 96.56 84 ALA A C 1
ATOM 703 O O . ALA A 1 84 ? -10.983 -6.256 4.586 1.00 96.56 84 ALA A O 1
ATOM 704 N N . ALA A 1 85 ? -12.744 -5.005 3.963 1.00 96.62 85 ALA A N 1
ATOM 705 C CA . ALA A 1 85 ? -12.339 -4.877 2.567 1.00 96.62 85 ALA A CA 1
ATOM 706 C C . ALA A 1 85 ? -11.146 -3.923 2.435 1.00 96.62 85 ALA A C 1
ATOM 708 O O . ALA A 1 85 ? -10.158 -4.261 1.778 1.00 96.62 85 ALA A O 1
ATOM 709 N N . VAL A 1 86 ? -11.192 -2.782 3.132 1.00 97.50 86 VAL A N 1
ATOM 710 C CA . VAL A 1 86 ? -10.072 -1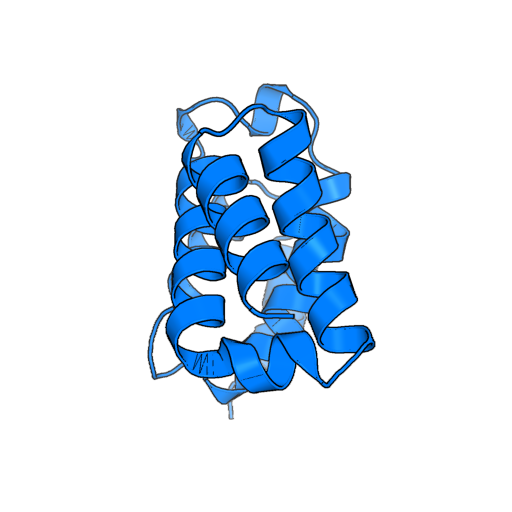.831 3.205 1.00 97.50 86 VAL A CA 1
ATOM 711 C C . VAL A 1 86 ? -8.846 -2.508 3.810 1.00 97.50 86 VAL A C 1
ATOM 713 O O . VAL A 1 86 ? -7.762 -2.467 3.224 1.00 97.50 86 VAL A O 1
ATOM 716 N N . ARG A 1 87 ? -9.021 -3.209 4.938 1.00 97.44 87 ARG A N 1
ATOM 717 C CA . ARG A 1 87 ? -7.932 -3.950 5.582 1.00 97.44 87 ARG A CA 1
ATOM 718 C C . ARG A 1 87 ? -7.302 -4.974 4.657 1.00 97.44 87 ARG A C 1
ATOM 720 O O . ARG A 1 87 ? -6.082 -5.115 4.662 1.00 97.44 87 ARG A O 1
ATOM 727 N N . ARG A 1 88 ? -8.116 -5.713 3.901 1.00 97.31 88 ARG A N 1
ATOM 728 C CA . ARG A 1 88 ? -7.644 -6.759 2.990 1.00 97.31 88 ARG A CA 1
ATOM 729 C C . ARG A 1 88 ? -6.752 -6.178 1.898 1.00 97.31 88 ARG A C 1
ATOM 731 O O . ARG A 1 88 ? -5.657 -6.696 1.715 1.00 97.31 88 ARG A O 1
ATOM 738 N N . ALA A 1 89 ? -7.186 -5.114 1.220 1.00 97.62 89 ALA A N 1
ATOM 739 C CA . ALA A 1 89 ? -6.392 -4.473 0.170 1.00 97.62 89 ALA A CA 1
ATOM 740 C C . ALA A 1 89 ? -5.057 -3.942 0.717 1.00 97.62 89 ALA A C 1
ATOM 742 O O . ALA A 1 89 ? -3.995 -4.281 0.200 1.00 97.62 89 ALA A O 1
ATOM 743 N N . PHE A 1 90 ? -5.101 -3.213 1.837 1.00 98.19 90 PHE A N 1
ATOM 744 C CA . PHE A 1 90 ? -3.903 -2.729 2.526 1.00 98.19 90 PHE A CA 1
ATOM 745 C C . PHE A 1 90 ? -2.945 -3.876 2.891 1.00 98.19 90 PHE A C 1
ATOM 747 O O . PHE A 1 90 ? -1.744 -3.816 2.637 1.00 98.19 90 PHE A O 1
ATOM 754 N N . SER A 1 91 ? -3.489 -4.951 3.469 1.00 97.44 91 SER A N 1
ATOM 755 C CA . SER A 1 91 ? -2.704 -6.088 3.960 1.00 97.44 91 SER A CA 1
ATOM 756 C C . SER A 1 91 ? -2.082 -6.913 2.836 1.00 97.44 91 SER A C 1
ATOM 758 O O . SER A 1 91 ? -1.044 -7.525 3.059 1.00 97.44 91 SER A O 1
ATOM 760 N N . LEU A 1 92 ? -2.686 -6.943 1.644 1.00 97.56 92 LEU A N 1
ATOM 761 C CA . LEU A 1 92 ? -2.104 -7.608 0.476 1.00 97.56 92 LEU A CA 1
ATOM 762 C C . LEU A 1 92 ? -0.825 -6.902 0.022 1.00 97.56 92 LEU A C 1
ATOM 764 O O . LEU A 1 92 ? 0.198 -7.562 -0.131 1.00 97.56 92 LEU A O 1
ATOM 768 N N . ILE A 1 93 ? -0.852 -5.570 -0.094 1.00 97.75 93 ILE A N 1
ATOM 769 C CA . ILE A 1 93 ? 0.344 -4.782 -0.429 1.00 97.75 93 ILE A CA 1
ATOM 770 C C . ILE A 1 93 ? 1.399 -4.932 0.674 1.00 97.75 93 ILE A C 1
ATOM 772 O O . ILE A 1 93 ? 2.565 -5.194 0.384 1.00 97.75 93 ILE A O 1
ATOM 776 N N . LEU A 1 94 ? 0.991 -4.818 1.946 1.00 97.88 94 LEU A N 1
ATOM 777 C CA . LEU A 1 94 ? 1.908 -4.976 3.076 1.00 97.88 94 LEU A CA 1
ATOM 778 C C . LEU A 1 94 ? 2.573 -6.354 3.068 1.00 97.88 94 LEU A C 1
ATOM 780 O O . LEU A 1 94 ? 3.779 -6.453 3.266 1.00 97.88 94 LEU A O 1
ATOM 784 N N . LYS A 1 95 ? 1.800 -7.412 2.805 1.00 96.94 95 LYS A N 1
ATOM 785 C CA . LYS A 1 95 ? 2.323 -8.771 2.688 1.00 96.94 95 LYS A CA 1
ATOM 786 C C . LYS A 1 95 ? 3.361 -8.879 1.574 1.00 96.94 95 LYS A C 1
ATOM 788 O O . LYS A 1 95 ? 4.417 -9.441 1.825 1.00 96.94 95 LYS A O 1
ATOM 793 N N . THR A 1 96 ? 3.108 -8.306 0.397 1.00 95.56 96 THR A N 1
ATOM 794 C CA . THR A 1 96 ? 4.100 -8.293 -0.688 1.00 95.56 96 THR A CA 1
ATOM 795 C C . THR A 1 96 ? 5.425 -7.671 -0.237 1.00 95.56 96 THR A C 1
ATOM 797 O O . THR A 1 96 ? 6.483 -8.195 -0.560 1.00 95.56 96 THR A O 1
ATOM 800 N N . LEU A 1 97 ? 5.392 -6.595 0.553 1.00 96.12 97 LEU A N 1
ATOM 801 C CA . LEU A 1 97 ? 6.605 -5.939 1.060 1.00 96.12 97 LEU A CA 1
ATOM 802 C C . LEU A 1 97 ? 7.285 -6.742 2.185 1.00 96.12 97 LEU A C 1
ATOM 804 O O . LEU A 1 97 ? 8.511 -6.772 2.266 1.00 96.12 97 LEU A O 1
ATOM 808 N N . LEU A 1 98 ? 6.506 -7.432 3.023 1.00 96.75 98 LEU A N 1
ATOM 809 C CA . LEU A 1 98 ? 7.014 -8.340 4.058 1.00 96.75 98 LEU A CA 1
ATOM 810 C C . LEU A 1 98 ? 7.695 -9.575 3.466 1.00 96.75 98 LEU A C 1
ATOM 812 O O . LEU A 1 98 ? 8.782 -9.938 3.909 1.00 96.75 98 LEU A O 1
ATOM 816 N N . ASP A 1 99 ? 7.091 -10.192 2.448 1.00 94.62 99 ASP A N 1
ATOM 817 C CA . ASP A 1 99 ? 7.656 -11.352 1.747 1.00 94.62 99 ASP A CA 1
ATOM 818 C C . ASP A 1 99 ? 9.007 -10.990 1.090 1.00 94.62 99 ASP A C 1
ATOM 820 O O . ASP A 1 99 ? 9.886 -11.837 0.935 1.00 94.62 99 ASP A O 1
ATOM 824 N N . ARG A 1 100 ? 9.204 -9.700 0.785 1.00 92.69 100 ARG A N 1
ATOM 825 C CA . ARG A 1 100 ? 10.449 -9.108 0.273 1.00 92.69 100 ARG A CA 1
ATOM 826 C C . ARG A 1 100 ? 11.388 -8.570 1.359 1.00 92.69 100 ARG A C 1
ATOM 828 O O . ARG A 1 100 ? 12.437 -8.025 1.040 1.00 92.69 100 ARG A O 1
ATOM 835 N N . GLN A 1 101 ? 11.042 -8.753 2.632 1.00 93.44 101 GLN A N 1
ATOM 836 C CA . GLN A 1 101 ? 11.848 -8.373 3.797 1.00 93.44 101 GLN A CA 1
ATOM 837 C C . GLN A 1 101 ? 12.129 -6.864 3.912 1.00 93.44 101 GLN A C 1
ATOM 839 O O . GLN A 1 101 ? 13.147 -6.464 4.476 1.00 93.44 101 GLN A O 1
ATOM 844 N N . VAL A 1 102 ? 11.216 -6.012 3.432 1.00 93.69 102 VAL A N 1
ATOM 845 C CA . VAL A 1 102 ? 11.328 -4.554 3.587 1.00 93.69 102 VAL A CA 1
ATOM 846 C C . VAL A 1 102 ? 11.217 -4.187 5.079 1.00 93.69 102 VAL A C 1
ATOM 848 O O . VAL A 1 102 ? 10.158 -4.409 5.675 1.00 93.69 102 VAL A O 1
ATOM 851 N N . PRO A 1 103 ? 12.251 -3.600 5.719 1.00 94.06 103 PRO A N 1
ATOM 852 C CA . PRO A 1 103 ? 12.250 -3.369 7.167 1.00 94.06 103 PRO A CA 1
ATOM 853 C C . PRO A 1 103 ? 11.076 -2.530 7.675 1.00 94.06 103 PRO A C 1
ATOM 855 O O . PRO A 1 103 ? 10.427 -2.886 8.658 1.00 94.06 103 PRO A O 1
ATOM 858 N N . GLN A 1 104 ? 10.726 -1.462 6.957 1.00 95.75 104 GLN A N 1
ATOM 859 C CA . GLN A 1 104 ? 9.613 -0.586 7.328 1.00 95.75 104 GLN A CA 1
ATOM 860 C C . GLN A 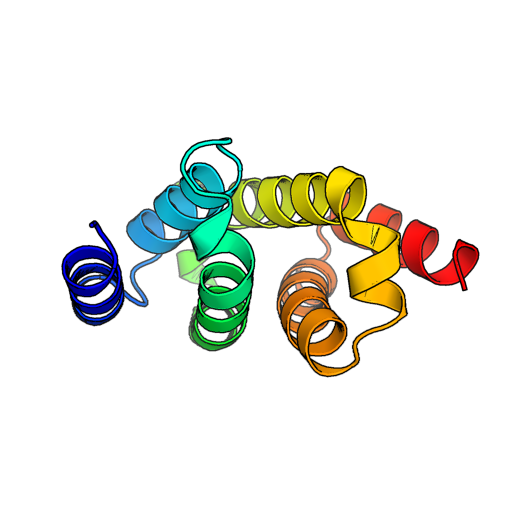1 104 ? 8.250 -1.295 7.248 1.00 95.75 104 GLN A C 1
ATOM 862 O O . GLN A 1 104 ? 7.309 -0.899 7.937 1.00 95.75 104 GLN A O 1
ATOM 867 N N . ALA A 1 105 ? 8.124 -2.346 6.429 1.00 97.19 105 ALA A N 1
ATOM 868 C CA . ALA A 1 105 ? 6.912 -3.158 6.372 1.00 97.19 105 ALA A CA 1
ATOM 869 C C . ALA A 1 105 ? 6.733 -3.968 7.666 1.00 97.19 105 ALA A C 1
ATOM 871 O O . ALA A 1 105 ? 5.621 -4.045 8.190 1.00 97.19 105 ALA A O 1
ATOM 872 N N . MET A 1 106 ? 7.825 -4.505 8.225 1.00 96.19 106 MET A N 1
ATOM 873 C CA . MET A 1 106 ? 7.807 -5.214 9.512 1.00 96.19 106 MET A CA 1
ATOM 874 C C . MET A 1 106 ? 7.398 -4.277 10.653 1.00 96.19 106 MET A C 1
ATOM 876 O O . MET A 1 106 ? 6.485 -4.587 11.417 1.00 96.19 106 MET A O 1
ATOM 880 N N . GLU A 1 107 ? 7.983 -3.079 10.709 1.00 96.75 107 GLU A N 1
ATOM 881 C CA . GLU A 1 107 ? 7.618 -2.066 11.710 1.00 96.75 107 GLU A CA 1
ATOM 882 C C . GLU A 1 107 ? 6.133 -1.678 11.634 1.00 96.75 107 GLU A C 1
ATOM 884 O O . GLU A 1 107 ? 5.455 -1.524 12.658 1.00 96.75 107 GLU A O 1
ATOM 889 N N . LEU A 1 108 ? 5.608 -1.532 10.414 1.00 97.44 108 LEU A N 1
ATOM 890 C CA . LEU A 1 108 ? 4.207 -1.207 10.184 1.00 97.44 108 LEU A CA 1
ATOM 891 C C . LEU A 1 108 ? 3.283 -2.359 10.598 1.00 97.44 108 LEU A C 1
ATOM 893 O O . LEU A 1 108 ? 2.269 -2.110 11.254 1.00 97.44 108 LEU A O 1
ATOM 897 N N . GLN A 1 109 ? 3.644 -3.607 10.288 1.00 97.25 109 GLN A N 1
ATOM 898 C CA . GLN A 1 109 ? 2.906 -4.788 10.738 1.00 97.25 109 GLN A CA 1
ATOM 899 C C . GLN A 1 109 ? 2.825 -4.842 12.271 1.00 97.25 109 GLN A C 1
ATOM 901 O O . GLN A 1 109 ? 1.732 -4.987 12.825 1.00 97.25 109 GLN A O 1
ATOM 906 N N . ASP A 1 110 ? 3.944 -4.632 12.964 1.00 96.62 110 ASP A N 1
ATOM 907 C CA . ASP A 1 110 ? 3.988 -4.593 14.428 1.00 96.62 110 ASP A CA 1
ATOM 908 C C . ASP A 1 110 ? 3.145 -3.454 15.008 1.00 96.62 110 ASP A C 1
ATOM 910 O O . ASP A 1 110 ? 2.513 -3.592 16.061 1.00 96.62 110 ASP A O 1
ATOM 914 N N . LYS A 1 111 ? 3.128 -2.293 14.345 1.00 95.25 111 LYS A N 1
ATOM 915 C CA . LYS A 1 111 ? 2.276 -1.167 14.743 1.00 95.25 111 LYS A CA 1
ATOM 916 C C . LYS A 1 111 ? 0.793 -1.516 14.605 1.00 95.25 111 LYS A C 1
ATOM 918 O O . LYS A 1 111 ? 0.018 -1.194 15.502 1.00 95.25 111 LYS A O 1
ATOM 923 N N . MET A 1 112 ? 0.401 -2.197 13.527 1.00 94.12 112 MET A N 1
ATOM 924 C CA . MET A 1 112 ? -0.980 -2.645 13.325 1.00 94.12 112 MET A CA 1
ATOM 925 C C . MET A 1 112 ? -1.414 -3.685 14.358 1.00 94.12 112 MET A C 1
ATOM 927 O O . MET A 1 112 ? -2.549 -3.635 14.824 1.00 94.12 112 MET A O 1
ATOM 931 N N . LEU A 1 113 ? -0.537 -4.625 14.723 1.00 93.44 113 LEU A N 1
ATOM 932 C CA . LEU A 1 113 ? -0.844 -5.653 15.724 1.00 93.44 113 LEU A CA 1
ATOM 933 C C . LEU A 1 113 ? -1.062 -5.060 17.119 1.00 93.44 113 LEU A C 1
ATOM 935 O O . LEU A 1 113 ? -1.942 -5.524 17.833 1.00 93.44 113 LEU A O 1
ATOM 939 N N . ARG A 1 114 ? -0.307 -4.017 17.479 1.00 94.00 114 ARG A N 1
ATOM 940 C CA . ARG A 1 114 ? -0.446 -3.299 18.759 1.00 94.00 114 ARG A CA 1
ATOM 941 C C . ARG A 1 114 ? -1.654 -2.363 18.829 1.00 94.00 114 ARG A C 1
ATOM 943 O O . ARG A 1 114 ? -2.008 -1.927 19.917 1.00 94.00 114 ARG A O 1
ATOM 950 N N . ALA A 1 115 ? -2.233 -2.010 17.684 1.00 88.75 115 ALA A N 1
ATOM 951 C CA . ALA A 1 115 ? -3.386 -1.117 17.593 1.00 88.75 115 ALA A CA 1
ATOM 952 C C . ALA A 1 115 ? -4.740 -1.857 17.616 1.00 88.75 115 ALA A C 1
ATOM 954 O O . ALA A 1 115 ? -5.778 -1.200 17.571 1.00 88.75 115 ALA A O 1
ATOM 955 N N . LYS A 1 116 ? -4.725 -3.196 17.635 1.00 66.12 116 LYS A N 1
ATOM 956 C CA . LYS A 1 116 ? -5.907 -4.049 17.822 1.00 66.12 116 LYS A CA 1
ATOM 957 C C . LYS A 1 116 ? -6.206 -4.242 19.301 1.00 66.12 116 LYS A C 1
ATOM 959 O O . LYS A 1 116 ? -7.411 -4.334 19.613 1.00 66.12 116 LYS A O 1
#

Radius of gyration: 13.57 Å; chains: 1; bounding box: 30×27×39 Å

Sequence (116 aa):
AMKPEFEEWTKEFFPHPDATSAFACFLTYPSAVDHLREGVQKLAEVTSQFEDWHWRDFYNLEYALMKLLGYDWQNNSSLILSDAAVRRAFSLILKTLLDRQVPQAMELQDKMLRAK

Secondary structure (DSSP, 8-state):
--HHHHHHHHHHHTT-HHHHHHHHHHTTSGGGGGGHHHHHHHHHHHHTT--GGGGSGGG-HHHHHHHHHHHHHHHHHHHHHH-HHHHHHHHHHHHHHHHTT-HHHHHHHHHHHHT-